Protein AF-I3D122-F1 (afdb_monomer)

Foldseek 3Di:
DDPVPPVVVVVVPLPPPPPPDDPLPDDQQAWDDDPDDDTPQEEPVVVVVLVVVDDQNCCCSNHNAAPDKAFDADPVRHTQWIKGWHFLRYDDPNGRWIWIFTAGSSTTDDIDTHHD

pLDDT: mean 71.42, std 21.91, range [32.53, 94.0]

Organism: NCBI:txid859350

Solvent-accessible surface area (backbone atoms only — not comparable to full-atom values): 6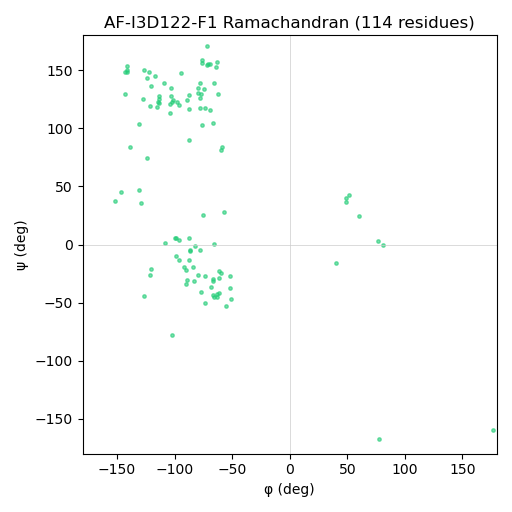994 Å² total; per-residue (Å²): 132,76,80,79,66,63,68,65,58,59,63,65,63,72,61,66,89,83,66,78,87,60,88,82,83,77,75,46,81,46,42,52,71,62,103,62,98,64,49,53,58,35,45,49,69,56,50,52,52,53,51,76,75,46,54,74,90,36,48,58,52,43,39,31,77,56,77,41,79,44,81,36,59,44,99,88,68,49,81,44,33,36,34,35,32,31,71,53,35,30,35,50,97,95,37,61,18,21,40,37,42,32,24,49,81,77,36,65,76,48,75,47,79,39,80,121

Nearest PDB structures (foldseek):
  3d4e-assembly1_A  TM=5.957E-01  e=3.349E-01  Streptococcus mutans
  5e6r-assembly1_A  TM=5.111E-01  e=2.802E+00  Homo sapiens
  5e6s-assembly2_C  TM=4.556E-01  e=3.597E+00  Homo sapiens
  5e6u-assembly1_A  TM=4.565E-01  e=4.619E+00  Homo sapiens
  5e6s-assembly3_E  TM=4.933E-01  e=8.104E+00  Homo sapiens

Sequence (116 aa):
MNQKFIQSAVLGSLMFGVLVFGNFDANANGFHKKANKNGEVVSANQFYTMLDHTSDKEVAVTFGLPDTISTLKDADGSQAGVVWTYKNAVEKDSKELDANFVFVAGQFKYVTLSSS

Radius of gyration: 15.88 Å; Cα contacts (8 Å, |Δi|>4): 173; chains: 1; bounding box: 40×30×51 Å

Structure (mmCIF, N/CA/C/O backbone):
data_AF-I3D122-F1
#
_entry.id   AF-I3D122-F1
#
loop_
_atom_site.group_PDB
_atom_site.id
_atom_site.type_symbol
_atom_site.label_atom_id
_atom_site.label_alt_id
_atom_site.label_comp_id
_atom_site.label_asym_id
_atom_site.label_entity_id
_atom_site.label_seq_id
_atom_site.pdbx_PDB_ins_code
_atom_site.Cartn_x
_atom_site.Cartn_y
_atom_site.Cartn_z
_atom_site.occupancy
_atom_site.B_iso_or_equiv
_atom_site.auth_seq_id
_atom_site.auth_comp_id
_atom_site.auth_asym_id
_atom_site.auth_atom_id
_atom_site.pdbx_PDB_model_num
ATOM 1 N N . MET A 1 1 ? -18.278 17.615 31.656 1.00 33.00 1 MET A N 1
ATOM 2 C CA . MET A 1 1 ? -16.928 17.041 31.457 1.00 33.00 1 MET A CA 1
ATOM 3 C C . MET A 1 1 ? -16.821 16.606 30.001 1.00 33.00 1 MET A C 1
ATOM 5 O O . MET A 1 1 ? -17.688 15.877 29.539 1.00 33.00 1 MET A O 1
ATOM 9 N N . ASN A 1 2 ? -15.860 17.159 29.258 1.00 33.94 2 ASN A N 1
ATOM 10 C CA . ASN A 1 2 ? -15.781 17.089 27.795 1.00 33.94 2 ASN A CA 1
ATOM 11 C C . ASN A 1 2 ? -15.463 15.673 27.285 1.00 33.94 2 ASN A C 1
ATOM 13 O O . ASN A 1 2 ? -14.350 15.186 27.457 1.00 33.94 2 ASN A O 1
ATOM 17 N N . GLN A 1 3 ? -16.397 15.070 26.547 1.00 35.91 3 GLN A N 1
ATOM 18 C CA . GLN A 1 3 ? -16.235 13.784 25.845 1.00 35.91 3 GLN A CA 1
ATOM 19 C C . GLN A 1 3 ? -15.193 13.814 24.703 1.00 35.91 3 GLN A C 1
ATOM 21 O O . GLN A 1 3 ? -14.936 12.798 24.067 1.00 35.91 3 GLN A O 1
ATOM 26 N N . LYS A 1 4 ? -14.541 14.959 24.462 1.00 39.31 4 LYS A N 1
ATOM 27 C CA . LYS A 1 4 ? -13.503 15.129 23.433 1.00 39.31 4 LYS A CA 1
ATOM 28 C C . LYS A 1 4 ? -12.127 14.574 23.827 1.00 39.31 4 LYS A C 1
ATOM 30 O O . LYS A 1 4 ? -11.223 14.596 23.004 1.00 39.31 4 LYS A O 1
ATOM 35 N N . PHE A 1 5 ? -11.952 14.083 25.056 1.00 36.44 5 PHE A N 1
ATOM 36 C CA . PHE A 1 5 ? -10.634 13.659 25.549 1.00 36.44 5 PHE A CA 1
ATOM 37 C C . PHE A 1 5 ? -10.352 12.151 25.412 1.00 36.44 5 PHE A C 1
ATOM 39 O O . PHE A 1 5 ? -9.203 11.739 25.512 1.00 36.44 5 PHE A O 1
ATOM 46 N N . ILE A 1 6 ? -11.363 11.317 25.136 1.00 35.06 6 ILE A N 1
ATOM 47 C CA . ILE A 1 6 ? -11.182 9.852 25.058 1.00 35.06 6 ILE A CA 1
ATOM 48 C C . ILE A 1 6 ? -10.857 9.377 23.626 1.00 35.06 6 ILE A C 1
ATOM 50 O O . ILE A 1 6 ? -10.243 8.329 23.452 1.00 35.06 6 ILE A O 1
ATOM 54 N N . GLN A 1 7 ? -11.150 10.173 22.589 1.00 34.88 7 GLN A N 1
ATOM 55 C CA . GLN A 1 7 ? -10.866 9.783 21.198 1.00 34.88 7 GLN A CA 1
ATOM 56 C C . GLN A 1 7 ? -9.376 9.846 20.816 1.00 34.88 7 GLN A C 1
ATOM 58 O O . GLN A 1 7 ? -8.942 9.064 19.976 1.00 34.88 7 GLN A O 1
ATOM 63 N N . SER A 1 8 ? -8.563 10.700 21.450 1.00 37.06 8 SER A N 1
ATOM 64 C CA . SER A 1 8 ? -7.125 10.792 21.131 1.00 37.06 8 SER A CA 1
ATOM 65 C C . SER A 1 8 ? -6.246 9.761 21.841 1.00 37.06 8 SER A C 1
ATOM 67 O O . SER A 1 8 ? -5.139 9.508 21.381 1.00 37.06 8 SER A O 1
ATOM 69 N N . ALA A 1 9 ? -6.710 9.148 22.933 1.00 39.25 9 ALA A N 1
ATOM 70 C CA . ALA A 1 9 ? -5.897 8.196 23.695 1.00 39.25 9 ALA A CA 1
ATOM 71 C C . ALA A 1 9 ? -5.918 6.778 23.096 1.00 39.25 9 ALA A C 1
ATOM 73 O O . ALA A 1 9 ? -4.918 6.069 23.163 1.00 39.25 9 ALA A O 1
ATOM 74 N N . VAL A 1 10 ? -7.021 6.374 22.455 1.00 40.62 10 VAL A N 1
ATOM 75 C CA . VAL A 1 10 ? -7.150 5.038 21.834 1.00 40.62 10 VAL A CA 1
ATOM 76 C C . VAL A 1 10 ? -6.452 4.969 20.467 1.00 40.62 10 VAL A C 1
ATOM 78 O O . VAL A 1 10 ? -5.937 3.924 20.078 1.00 40.62 10 VAL A O 1
ATOM 81 N N . LEU A 1 11 ? -6.312 6.109 19.782 1.00 41.69 11 LEU A N 1
ATOM 82 C CA . LEU A 1 11 ? -5.433 6.245 18.610 1.00 41.69 11 LEU A CA 1
ATOM 83 C C . LEU A 1 11 ? -3.960 5.972 18.954 1.00 41.69 11 LEU A C 1
ATOM 85 O O . LEU A 1 11 ? -3.172 5.600 18.086 1.00 41.69 11 LEU A O 1
ATOM 89 N N . GLY A 1 12 ? -3.603 6.126 20.230 1.00 36.28 12 GLY A N 1
ATOM 90 C CA . GLY A 1 12 ? -2.267 5.909 20.750 1.00 36.28 12 GLY A CA 1
ATOM 91 C C . GLY A 1 12 ? -1.958 4.472 21.180 1.00 36.28 12 GLY A C 1
ATOM 92 O O . GLY A 1 12 ? -0.904 4.257 21.757 1.00 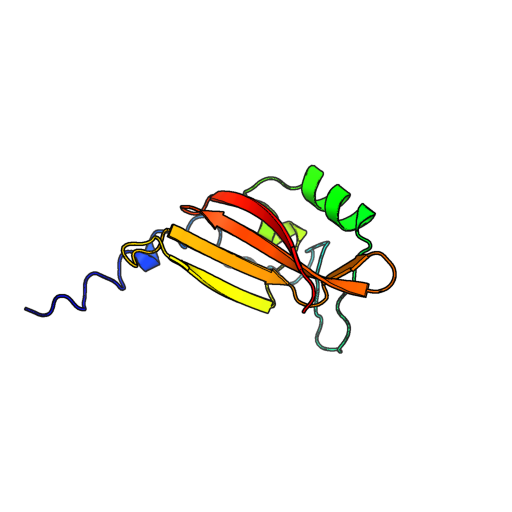36.28 12 GLY A O 1
ATOM 93 N N . SER A 1 13 ? -2.834 3.486 20.961 1.00 39.91 13 SER A N 1
ATOM 94 C CA . SER A 1 13 ? -2.558 2.083 21.332 1.00 39.91 13 SER A CA 1
ATOM 95 C C . SER A 1 13 ? -2.601 1.109 20.155 1.00 39.91 13 SER A C 1
ATOM 97 O O . SER A 1 13 ? -1.949 0.070 20.208 1.00 39.91 13 SER A O 1
ATOM 99 N N . LEU A 1 14 ? -3.267 1.460 19.052 1.00 42.06 14 LEU A N 1
ATOM 100 C CA . LEU A 1 14 ? -3.244 0.666 17.813 1.00 42.06 14 LEU A CA 1
ATOM 101 C C . LEU A 1 14 ? -2.060 1.015 16.888 1.00 42.06 14 LEU A C 1
ATOM 103 O O . LEU A 1 14 ? -1.847 0.347 15.882 1.00 42.06 14 LEU A O 1
ATOM 107 N N . MET A 1 15 ? -1.269 2.030 17.252 1.00 44.50 15 MET A N 1
ATOM 108 C CA . MET A 1 15 ? -0.111 2.534 16.497 1.00 44.50 15 MET A CA 1
ATOM 109 C C . MET A 1 15 ? 1.258 2.038 17.014 1.00 44.50 15 MET A C 1
ATOM 111 O O . MET A 1 15 ? 2.283 2.492 16.516 1.00 44.50 15 MET A O 1
ATOM 115 N N . PHE A 1 16 ? 1.331 1.122 17.993 1.00 46.88 16 PHE A N 1
ATOM 116 C CA . PHE A 1 1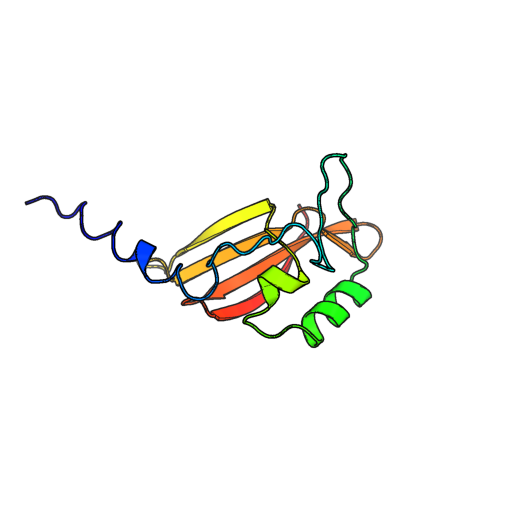6 ? 2.591 0.871 18.730 1.00 46.88 16 PHE A CA 1
ATOM 117 C C . PHE A 1 16 ? 3.044 -0.591 18.844 1.00 46.88 16 PHE A C 1
ATOM 119 O O . PHE A 1 16 ? 3.642 -0.983 19.840 1.00 46.88 16 PHE A O 1
ATOM 126 N N . GLY A 1 17 ? 2.824 -1.403 17.810 1.00 39.88 17 GLY A N 1
ATOM 127 C CA . GLY A 1 17 ? 3.538 -2.681 17.678 1.00 39.88 17 GLY A CA 1
ATOM 128 C C . GLY A 1 17 ? 4.851 -2.581 16.892 1.00 39.88 17 GLY A C 1
ATOM 129 O O . GLY A 1 17 ? 5.798 -3.302 17.188 1.00 39.88 17 GLY A O 1
ATOM 130 N N . VAL A 1 18 ? 4.914 -1.702 15.882 1.00 42.69 18 VAL A N 1
ATOM 131 C CA . VAL A 1 18 ? 6.022 -1.656 14.903 1.00 42.69 18 VAL A CA 1
ATOM 132 C C . VAL A 1 18 ? 6.302 -0.214 14.449 1.00 42.69 18 VAL A C 1
ATOM 134 O O . VAL A 1 18 ? 6.440 0.076 13.271 1.00 42.69 18 VAL A O 1
ATOM 137 N N . LEU A 1 19 ? 6.361 0.732 15.386 1.00 44.34 19 LEU A N 1
ATOM 138 C CA . LEU A 1 19 ? 6.999 2.038 15.160 1.00 44.34 19 LEU A CA 1
ATOM 139 C C . LEU A 1 19 ? 7.948 2.339 16.324 1.00 44.34 19 LEU A C 1
ATOM 141 O O . LEU A 1 19 ? 7.952 3.419 16.907 1.00 44.34 19 LEU A O 1
ATOM 145 N N . VAL A 1 20 ? 8.762 1.347 16.694 1.00 38.16 20 VAL A N 1
ATOM 146 C CA . VAL A 1 20 ? 10.032 1.648 17.355 1.00 38.16 20 VAL A CA 1
ATOM 147 C C . VAL A 1 20 ? 10.932 2.136 16.231 1.00 38.16 20 VAL A C 1
ATOM 149 O O . VAL A 1 20 ? 11.347 1.345 15.388 1.00 38.16 20 VAL A O 1
ATOM 152 N N . PHE A 1 21 ? 11.128 3.450 16.160 1.00 44.22 21 PHE A N 1
ATOM 153 C CA . PHE A 1 21 ? 11.983 4.125 15.189 1.00 44.22 21 PHE A CA 1
ATOM 154 C C . PHE A 1 21 ? 13.435 3.631 15.322 1.00 44.22 21 PHE A C 1
ATOM 156 O O . PHE A 1 21 ? 14.268 4.250 15.977 1.00 44.22 21 PHE A O 1
ATOM 163 N N . GLY A 1 22 ? 13.733 2.479 14.723 1.00 36.22 22 GLY A N 1
ATOM 164 C CA . GLY A 1 22 ? 15.058 2.168 14.211 1.00 36.22 22 GLY A CA 1
ATOM 165 C C . GLY A 1 22 ? 15.265 2.935 12.909 1.00 36.22 22 GLY A C 1
ATOM 166 O O . GLY A 1 22 ? 14.301 3.366 12.282 1.00 36.22 22 GLY A O 1
ATOM 167 N N . ASN A 1 23 ? 16.515 3.140 12.511 1.00 35.09 23 ASN A N 1
ATOM 168 C CA . ASN A 1 23 ? 16.875 3.805 11.260 1.00 35.09 23 ASN A CA 1
ATOM 169 C C . ASN A 1 23 ? 16.290 3.051 10.040 1.00 35.09 23 ASN A C 1
ATOM 171 O O . ASN A 1 23 ? 16.985 2.248 9.422 1.00 35.09 23 ASN A O 1
ATOM 175 N N . PHE A 1 24 ? 15.029 3.301 9.674 1.00 45.59 24 PHE A N 1
ATOM 176 C CA . PHE A 1 24 ? 14.353 2.736 8.494 1.00 45.59 24 PHE A CA 1
ATOM 177 C C . PHE A 1 24 ? 14.809 3.403 7.179 1.00 45.59 24 PHE A C 1
ATOM 179 O O . PHE A 1 24 ? 14.092 3.398 6.186 1.00 45.59 24 PHE A O 1
ATOM 186 N N . ASP A 1 25 ? 16.018 3.968 7.155 1.00 44.28 25 ASP A N 1
ATOM 187 C CA . ASP A 1 25 ? 16.549 4.760 6.040 1.00 44.28 25 ASP A CA 1
ATOM 188 C C . ASP A 1 25 ? 17.491 3.985 5.098 1.00 44.28 25 ASP A C 1
ATOM 190 O O . ASP A 1 25 ? 18.060 4.574 4.179 1.00 44.28 25 ASP A O 1
ATOM 194 N N . ALA A 1 26 ? 17.676 2.668 5.270 1.00 42.41 26 ALA A N 1
ATOM 195 C CA . ALA A 1 26 ? 18.732 1.958 4.535 1.00 42.41 26 ALA A CA 1
ATOM 196 C C . ALA A 1 26 ? 18.315 0.792 3.620 1.00 42.41 26 ALA A C 1
ATOM 198 O O . ALA A 1 26 ? 19.058 0.554 2.674 1.00 42.41 26 ALA A O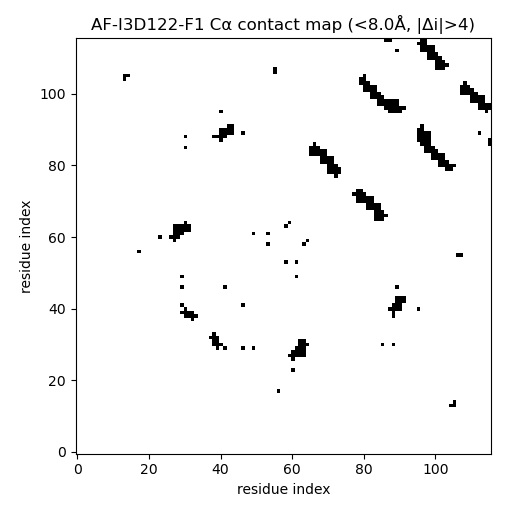 1
ATOM 199 N N . ASN A 1 27 ? 17.201 0.071 3.836 1.00 43.69 27 ASN A N 1
ATOM 200 C CA . ASN A 1 27 ? 16.973 -1.207 3.124 1.00 43.69 27 ASN A CA 1
ATOM 201 C C . ASN A 1 27 ? 15.494 -1.613 2.886 1.00 43.69 27 ASN A C 1
ATOM 203 O O . ASN A 1 27 ? 15.201 -2.802 2.999 1.00 43.69 27 ASN A O 1
ATOM 207 N N . ALA A 1 28 ? 14.543 -0.711 2.594 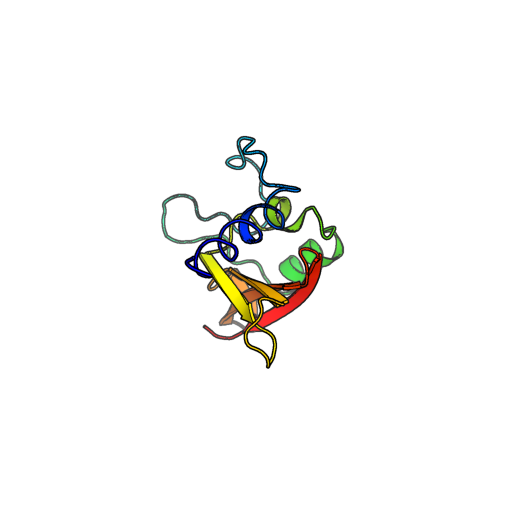1.00 48.12 28 ALA A N 1
ATOM 208 C CA . ALA A 1 28 ? 13.280 -1.204 2.018 1.00 48.12 28 ALA A CA 1
ATOM 209 C C . ALA A 1 28 ? 13.514 -1.530 0.533 1.00 48.12 28 ALA A C 1
ATOM 211 O O . ALA A 1 28 ? 14.088 -0.741 -0.215 1.00 48.12 28 ALA A O 1
ATOM 212 N N . ASN A 1 29 ? 13.116 -2.727 0.112 1.00 52.09 29 ASN A N 1
ATOM 213 C CA . ASN A 1 29 ? 13.378 -3.236 -1.239 1.00 52.09 29 ASN A CA 1
ATOM 214 C C . ASN A 1 29 ? 12.307 -2.819 -2.269 1.00 52.09 29 ASN A C 1
ATOM 216 O O . ASN A 1 29 ? 12.448 -3.155 -3.439 1.00 52.09 29 ASN A O 1
ATOM 220 N N . GLY A 1 30 ? 11.221 -2.162 -1.844 1.00 53.50 30 GLY A N 1
ATOM 221 C CA . GLY A 1 30 ? 10.038 -1.907 -2.674 1.00 53.50 30 GLY A CA 1
ATOM 222 C C . GLY A 1 30 ? 9.948 -0.487 -3.229 1.00 53.50 30 GLY A C 1
ATOM 223 O O . GLY A 1 30 ? 10.216 -0.266 -4.402 1.00 53.50 30 GLY A O 1
ATOM 224 N N . PHE A 1 31 ? 9.544 0.490 -2.407 1.00 65.62 31 PHE A N 1
ATOM 225 C CA . PHE A 1 31 ? 9.202 1.837 -2.885 1.00 65.62 31 PHE A CA 1
ATOM 226 C C . PHE A 1 31 ? 10.025 2.924 -2.177 1.00 65.62 31 PHE A C 1
ATOM 228 O O . PHE A 1 31 ? 9.529 3.648 -1.317 1.00 65.62 31 PHE A O 1
ATOM 235 N N . HIS A 1 32 ? 11.311 3.074 -2.509 1.00 55.75 32 HIS A N 1
ATOM 236 C CA . HIS A 1 32 ? 12.095 4.203 -1.990 1.00 55.75 32 HIS A CA 1
ATOM 237 C C . HIS A 1 32 ? 11.976 5.445 -2.881 1.00 55.75 32 HIS A C 1
ATOM 239 O O . HIS A 1 32 ? 12.507 5.487 -3.989 1.00 55.75 32 HIS A O 1
ATOM 245 N N . LYS A 1 33 ? 11.403 6.527 -2.336 1.00 46.16 33 LYS A N 1
ATOM 246 C CA . LYS A 1 33 ? 11.678 7.904 -2.775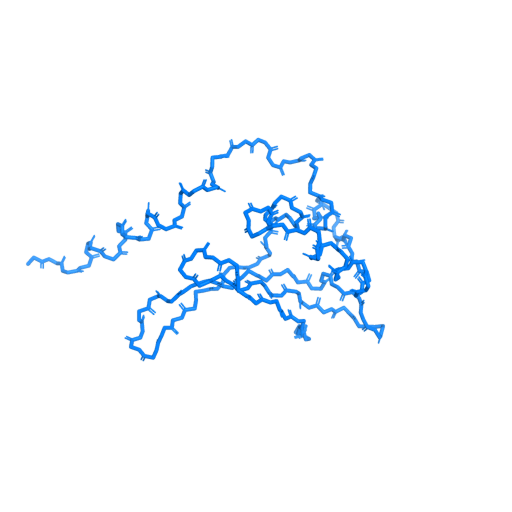 1.00 46.16 33 LYS A CA 1
ATOM 247 C C . LYS A 1 33 ? 12.893 8.437 -2.014 1.00 46.16 33 LYS A C 1
ATOM 249 O O . LYS A 1 33 ? 12.751 9.046 -0.958 1.00 46.16 33 LYS A O 1
ATOM 254 N N . LYS A 1 34 ? 14.108 8.254 -2.544 1.00 39.62 34 LYS A N 1
ATOM 255 C CA . LYS A 1 34 ? 15.193 9.196 -2.205 1.00 39.62 34 LYS A CA 1
ATOM 256 C C . LYS A 1 34 ? 14.899 10.531 -2.893 1.00 39.62 34 LYS A C 1
ATOM 258 O O . LYS A 1 34 ? 14.176 10.559 -3.882 1.00 39.62 34 LYS A O 1
ATOM 263 N N . ALA A 1 35 ? 15.435 11.621 -2.348 1.00 38.28 35 ALA A N 1
ATOM 264 C CA . ALA A 1 35 ? 15.147 13.036 -2.629 1.00 38.28 35 ALA A CA 1
ATOM 265 C C . ALA A 1 35 ? 15.319 13.547 -4.090 1.00 38.28 35 ALA A C 1
ATOM 267 O O . ALA A 1 35 ? 15.582 14.728 -4.303 1.00 38.28 35 ALA A O 1
ATOM 268 N N . ASN A 1 36 ? 15.158 12.702 -5.110 1.00 32.53 36 ASN A N 1
ATOM 269 C CA . ASN A 1 36 ? 15.223 13.047 -6.521 1.00 32.53 36 ASN A CA 1
ATOM 270 C C . ASN A 1 36 ? 14.117 12.317 -7.313 1.00 32.53 36 ASN A C 1
ATOM 272 O O . ASN A 1 36 ? 14.331 11.243 -7.853 1.00 32.53 36 ASN A O 1
ATOM 276 N N . LYS A 1 37 ? 12.922 12.915 -7.306 1.00 37.31 37 LYS A N 1
ATOM 277 C CA . LYS A 1 37 ? 11.748 12.800 -8.203 1.00 37.31 37 LYS A CA 1
ATOM 278 C C . LYS A 1 37 ? 11.234 11.472 -8.795 1.00 37.31 37 LYS A C 1
ATOM 280 O O . LYS A 1 37 ? 10.064 11.490 -9.152 1.00 37.31 37 LYS A O 1
ATOM 285 N N . ASN A 1 38 ? 11.943 10.350 -8.826 1.00 42.28 38 ASN A N 1
ATOM 286 C CA . ASN A 1 38 ? 11.412 9.089 -9.356 1.00 42.28 38 ASN A CA 1
ATOM 287 C C . ASN A 1 38 ? 11.686 7.969 -8.345 1.00 42.28 38 ASN A C 1
ATOM 289 O O . ASN A 1 38 ? 12.824 7.525 -8.212 1.00 42.28 38 ASN A O 1
ATOM 293 N N . GLY A 1 39 ? 10.658 7.546 -7.603 1.00 52.97 39 GLY A N 1
ATOM 294 C CA . GLY A 1 39 ? 10.722 6.269 -6.887 1.00 52.97 39 GLY A CA 1
ATOM 295 C C . GLY A 1 39 ? 10.853 5.120 -7.889 1.00 52.97 39 GLY A C 1
ATOM 296 O O . GLY A 1 39 ? 10.506 5.285 -9.059 1.00 52.97 39 GLY A O 1
ATOM 297 N N . GLU A 1 40 ? 11.378 3.977 -7.454 1.00 67.31 40 GLU A N 1
ATOM 298 C CA . GLU A 1 40 ? 11.391 2.775 -8.290 1.00 67.31 40 GLU A CA 1
ATOM 299 C C . GLU A 1 40 ? 9.946 2.304 -8.488 1.00 67.31 40 GLU A C 1
ATOM 301 O O . GLU A 1 40 ? 9.307 1.797 -7.567 1.00 67.31 40 GLU A O 1
ATOM 306 N N . VAL A 1 41 ? 9.404 2.555 -9.680 1.00 78.25 41 VAL A N 1
ATOM 307 C CA . VAL A 1 41 ? 8.135 1.974 -10.113 1.00 78.25 41 VAL A CA 1
ATOM 308 C 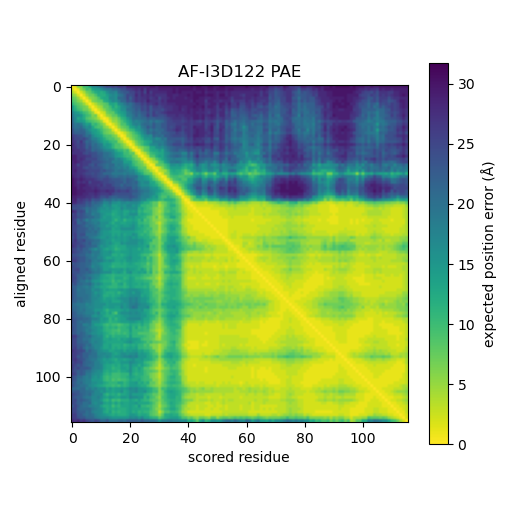C . VAL A 1 41 ? 8.422 0.514 -10.432 1.00 78.25 41 VAL A C 1
ATOM 310 O O . VAL A 1 41 ? 9.224 0.219 -11.317 1.00 78.25 41 VAL A O 1
ATOM 313 N N . VAL A 1 42 ? 7.801 -0.408 -9.701 1.00 85.44 42 VAL A N 1
ATOM 314 C CA . VAL A 1 42 ? 8.029 -1.844 -9.911 1.00 85.44 42 VAL A CA 1
ATOM 315 C C . VAL A 1 42 ? 6.971 -2.412 -10.848 1.00 85.44 42 VAL A C 1
ATOM 317 O O . VAL A 1 42 ? 5.819 -1.983 -10.842 1.00 85.44 42 VAL A O 1
ATOM 320 N N . SER A 1 43 ? 7.322 -3.416 -11.647 1.00 87.44 43 SER A N 1
ATOM 321 C CA . SER A 1 43 ? 6.319 -4.098 -12.474 1.00 87.44 43 SER A CA 1
ATOM 322 C C . SER A 1 43 ? 5.277 -4.815 -11.607 1.00 87.44 43 SER A C 1
ATOM 324 O O . SER A 1 43 ? 5.583 -5.285 -10.509 1.00 87.44 43 SER A O 1
ATOM 326 N N . ALA A 1 44 ? 4.059 -4.996 -12.121 1.00 87.94 44 ALA A N 1
ATOM 327 C CA . ALA A 1 44 ? 3.013 -5.752 -11.425 1.00 87.94 44 ALA A CA 1
ATOM 328 C C . ALA A 1 44 ? 3.475 -7.155 -10.976 1.00 87.94 44 ALA A C 1
ATOM 330 O O . ALA A 1 44 ? 3.146 -7.591 -9.876 1.00 87.94 44 ALA A O 1
ATOM 331 N N . ASN A 1 45 ? 4.286 -7.847 -11.783 1.00 87.81 45 ASN A N 1
ATOM 332 C CA . ASN A 1 45 ? 4.821 -9.163 -11.419 1.00 87.81 45 ASN A CA 1
ATOM 333 C C . ASN A 1 45 ? 5.798 -9.085 -10.238 1.00 87.81 45 ASN A C 1
ATOM 335 O O . ASN A 1 45 ? 5.713 -9.903 -9.322 1.00 87.81 45 ASN A O 1
ATOM 339 N N . GLN A 1 46 ? 6.703 -8.100 -10.231 1.00 86.81 46 GLN A N 1
ATOM 340 C CA . GLN A 1 46 ? 7.603 -7.870 -9.097 1.00 86.81 46 GLN A CA 1
ATOM 341 C C . GLN A 1 46 ? 6.815 -7.493 -7.844 1.00 86.81 46 GLN A C 1
ATOM 343 O O . GLN A 1 46 ? 7.080 -8.048 -6.783 1.00 86.81 46 GLN A O 1
ATOM 348 N N . PHE A 1 47 ? 5.804 -6.632 -7.977 1.00 90.19 47 PHE A N 1
ATOM 349 C CA . PHE A 1 47 ? 4.927 -6.244 -6.877 1.00 90.19 47 PHE A CA 1
ATOM 350 C C . PHE A 1 47 ? 4.265 -7.454 -6.209 1.00 90.19 47 PHE A C 1
ATOM 352 O O . PHE A 1 47 ? 4.389 -7.635 -4.999 1.00 90.19 47 PHE A O 1
ATOM 359 N N . TYR A 1 48 ? 3.605 -8.314 -6.990 1.00 89.50 48 TYR A N 1
ATOM 360 C CA . TYR A 1 48 ? 2.960 -9.510 -6.445 1.00 89.50 48 TYR A CA 1
ATOM 361 C C . TYR A 1 48 ? 3.969 -10.520 -5.893 1.00 89.50 48 TYR A C 1
ATOM 363 O O . TYR A 1 48 ? 3.676 -11.177 -4.901 1.00 89.50 48 TYR A O 1
ATOM 371 N N . THR A 1 49 ? 5.172 -10.601 -6.467 1.00 87.31 49 THR A N 1
ATOM 372 C CA . THR A 1 49 ? 6.252 -11.439 -5.925 1.00 87.31 49 THR A CA 1
ATOM 373 C C . THR A 1 49 ? 6.722 -10.929 -4.563 1.00 87.31 49 THR A C 1
ATOM 375 O O . THR A 1 49 ? 6.873 -11.718 -3.636 1.00 87.31 49 THR A O 1
ATOM 378 N N . MET A 1 50 ? 6.927 -9.617 -4.414 1.00 85.38 50 MET A N 1
ATOM 379 C CA . MET A 1 50 ? 7.268 -9.007 -3.125 1.00 85.38 50 MET A CA 1
ATOM 380 C C . MET A 1 50 ? 6.156 -9.237 -2.102 1.00 85.38 50 MET A C 1
ATOM 382 O O . MET A 1 50 ? 6.445 -9.557 -0.953 1.00 85.38 50 MET A O 1
ATOM 386 N N . LEU A 1 51 ? 4.895 -9.109 -2.522 1.00 87.19 51 LEU A N 1
ATOM 387 C CA . LEU A 1 51 ? 3.741 -9.310 -1.655 1.00 87.19 51 LEU A CA 1
ATOM 388 C C . LEU A 1 51 ? 3.641 -10.750 -1.138 1.00 87.19 51 LEU A C 1
ATOM 390 O O . LEU A 1 51 ? 3.441 -10.940 0.055 1.00 87.19 51 LEU A O 1
ATOM 394 N N . ASP A 1 52 ? 3.824 -11.743 -2.011 1.00 86.38 52 ASP A N 1
ATOM 395 C CA . ASP A 1 52 ? 3.768 -13.172 -1.662 1.00 86.38 52 ASP A CA 1
ATOM 396 C C . ASP A 1 52 ? 4.844 -13.572 -0.635 1.00 86.38 52 ASP A C 1
ATOM 398 O O . ASP A 1 52 ? 4.637 -14.450 0.199 1.00 86.38 52 ASP A O 1
ATOM 402 N N . HIS A 1 53 ? 5.979 -12.869 -0.642 1.00 83.25 53 HIS A N 1
ATOM 403 C CA . HIS A 1 53 ? 7.081 -13.077 0.300 1.00 83.25 53 HIS A CA 1
ATOM 404 C C . HIS A 1 53 ? 7.058 -12.122 1.503 1.00 83.25 53 HIS A C 1
ATOM 406 O O . HIS A 1 53 ? 7.985 -12.147 2.311 1.00 83.25 53 HIS A O 1
ATOM 412 N N . THR A 1 54 ? 6.036 -11.272 1.636 1.00 80.94 54 THR A N 1
ATOM 413 C CA . THR A 1 54 ? 5.932 -10.307 2.737 1.00 80.94 54 THR A CA 1
ATOM 414 C C . THR A 1 54 ? 4.942 -10.793 3.778 1.00 80.94 54 THR A C 1
ATOM 416 O O . THR A 1 54 ? 3.764 -10.987 3.492 1.00 80.94 54 THR A O 1
ATOM 419 N N . SER A 1 55 ? 5.399 -10.927 5.023 1.00 80.44 55 SER A N 1
ATOM 420 C CA . SER A 1 55 ? 4.482 -11.156 6.136 1.00 80.44 55 SER A CA 1
ATOM 421 C C . SER A 1 55 ? 3.745 -9.870 6.533 1.00 80.44 55 SER A C 1
ATOM 423 O O . SER A 1 55 ? 4.254 -8.760 6.361 1.00 80.44 55 SER A O 1
ATOM 425 N N . ASP A 1 56 ? 2.570 -10.005 7.156 1.00 75.75 56 ASP A N 1
ATOM 426 C CA . ASP A 1 56 ? 1.743 -8.873 7.613 1.00 75.75 56 ASP A CA 1
ATOM 427 C C . ASP A 1 56 ? 2.505 -7.851 8.479 1.00 75.75 56 ASP A C 1
ATOM 429 O O . ASP A 1 56 ? 2.142 -6.676 8.532 1.00 75.75 56 ASP A O 1
ATOM 433 N N . LYS A 1 57 ? 3.555 -8.294 9.182 1.00 74.00 57 LYS A N 1
ATOM 434 C CA . LYS A 1 57 ? 4.370 -7.460 10.081 1.00 74.00 57 LYS A CA 1
ATOM 435 C C . LYS A 1 57 ? 5.516 -6.744 9.370 1.00 74.00 57 LYS A C 1
ATOM 437 O O . LYS A 1 57 ? 6.116 -5.843 9.950 1.00 74.00 57 LYS A O 1
ATOM 442 N N . GLU A 1 58 ? 5.819 -7.136 8.140 1.00 79.44 58 GLU A N 1
ATOM 443 C CA . GLU A 1 58 ? 6.975 -6.672 7.375 1.00 79.44 58 GLU A CA 1
ATOM 444 C C . GLU A 1 58 ? 6.585 -5.737 6.233 1.00 79.44 58 GLU A C 1
ATOM 446 O O . GLU A 1 58 ? 7.466 -5.230 5.553 1.00 79.44 58 GLU A O 1
ATOM 451 N N . VAL A 1 59 ? 5.297 -5.421 6.051 1.00 80.56 59 VAL A N 1
ATOM 452 C CA . VAL A 1 59 ? 4.828 -4.534 4.969 1.00 80.56 59 VAL A CA 1
ATOM 453 C C . VAL A 1 59 ? 5.603 -3.212 4.924 1.00 80.56 59 VAL A C 1
ATOM 455 O O . VAL A 1 59 ? 6.093 -2.823 3.867 1.00 80.56 59 VAL A O 1
ATOM 458 N N . ALA A 1 60 ? 5.788 -2.552 6.071 1.00 73.69 60 ALA A N 1
ATOM 459 C CA . ALA A 1 60 ? 6.552 -1.304 6.152 1.00 73.69 60 ALA A CA 1
ATOM 460 C C . ALA A 1 60 ? 8.049 -1.488 5.841 1.00 73.69 60 ALA A C 1
ATOM 462 O O . ALA A 1 60 ? 8.691 -0.571 5.336 1.00 73.69 60 ALA A O 1
ATOM 463 N N . VAL A 1 61 ? 8.605 -2.668 6.136 1.00 74.69 61 VAL A N 1
ATOM 464 C CA . VAL A 1 61 ? 10.009 -3.010 5.864 1.00 74.69 61 VAL A CA 1
ATOM 465 C C . VAL A 1 61 ? 10.208 -3.334 4.389 1.00 74.69 61 VAL A C 1
ATOM 467 O O . VAL A 1 61 ? 11.194 -2.899 3.810 1.00 74.69 61 VAL A O 1
ATOM 470 N N . THR A 1 62 ? 9.283 -4.062 3.761 1.00 79.06 62 THR A N 1
ATOM 471 C CA . THR A 1 62 ? 9.383 -4.422 2.344 1.00 79.06 62 THR A CA 1
ATOM 472 C C . THR A 1 62 ? 9.110 -3.219 1.452 1.00 79.06 62 THR A C 1
ATOM 474 O O . THR A 1 62 ? 9.900 -2.921 0.559 1.00 79.06 62 THR A O 1
ATOM 477 N N . PHE A 1 63 ? 8.003 -2.515 1.690 1.00 81.25 63 PHE A N 1
ATOM 478 C CA . PHE A 1 63 ? 7.487 -1.498 0.773 1.00 81.25 63 PHE A CA 1
ATOM 479 C C . PHE A 1 63 ? 7.859 -0.067 1.168 1.00 81.25 63 PHE A C 1
ATOM 481 O O . PHE A 1 63 ? 7.688 0.843 0.365 1.00 81.25 63 PHE A O 1
ATOM 488 N N . GLY A 1 64 ? 8.411 0.148 2.363 1.00 77.75 64 GLY A N 1
ATOM 489 C CA . GLY A 1 64 ? 8.739 1.479 2.868 1.00 77.75 64 GLY A CA 1
ATOM 490 C C . GLY A 1 64 ? 7.510 2.242 3.370 1.00 77.75 64 GLY A C 1
ATOM 491 O O . GLY A 1 64 ? 6.430 1.677 3.574 1.00 77.75 64 GLY A O 1
ATOM 492 N N . LEU A 1 65 ? 7.677 3.547 3.593 1.00 80.88 65 LEU A N 1
ATOM 493 C CA . LEU A 1 65 ? 6.603 4.420 4.072 1.00 80.88 65 LEU A CA 1
ATOM 494 C C . LEU A 1 65 ? 5.636 4.792 2.935 1.00 80.88 65 LEU A C 1
ATOM 496 O O . LEU A 1 65 ? 6.095 5.094 1.833 1.00 80.88 65 LEU A O 1
ATOM 500 N N . PRO A 1 66 ? 4.316 4.820 3.189 1.00 83.12 66 PRO A N 1
ATOM 501 C CA . PRO A 1 66 ? 3.343 5.232 2.184 1.00 83.12 66 PRO A CA 1
ATOM 502 C C . PRO A 1 66 ? 3.390 6.741 1.923 1.00 83.12 66 PRO A C 1
ATOM 504 O O . PRO A 1 66 ? 3.723 7.532 2.807 1.00 83.12 66 PRO A O 1
ATOM 507 N N . ASP A 1 67 ? 2.963 7.152 0.728 1.00 82.94 67 ASP A N 1
ATOM 508 C CA . ASP A 1 67 ? 2.792 8.568 0.383 1.00 82.94 67 ASP A CA 1
ATOM 509 C C . ASP A 1 67 ? 1.633 9.207 1.150 1.00 82.94 67 ASP A C 1
ATOM 511 O O . ASP A 1 67 ? 1.690 10.380 1.522 1.00 82.94 67 ASP A O 1
ATOM 515 N N . THR A 1 68 ? 0.556 8.448 1.366 1.00 85.06 68 THR A N 1
ATOM 516 C CA . THR A 1 68 ? -0.600 8.907 2.144 1.00 85.06 68 THR A CA 1
ATOM 517 C C . THR A 1 68 ? -1.167 7.796 3.017 1.00 85.06 68 THR A C 1
ATOM 519 O O . THR A 1 68 ? -1.129 6.621 2.655 1.00 85.06 68 THR A O 1
ATOM 522 N N . ILE A 1 69 ? -1.721 8.186 4.166 1.00 88.56 69 ILE A N 1
ATOM 523 C CA . ILE A 1 69 ? -2.445 7.298 5.075 1.00 88.56 69 ILE A CA 1
ATOM 524 C C . ILE A 1 69 ? -3.857 7.854 5.239 1.00 88.56 69 ILE A C 1
ATOM 526 O O . ILE A 1 69 ? -4.033 8.971 5.724 1.00 88.56 69 ILE A O 1
ATOM 530 N N . SER A 1 70 ? -4.858 7.069 4.850 1.00 90.19 70 SER A N 1
ATOM 531 C CA . SER A 1 70 ? -6.275 7.417 4.983 1.00 90.19 70 SER A CA 1
ATOM 532 C C . SER A 1 70 ? -6.941 6.570 6.060 1.00 90.19 70 SER A C 1
ATOM 534 O O . SER A 1 70 ? -6.702 5.369 6.147 1.00 90.19 70 SER A O 1
ATOM 536 N N . THR A 1 71 ? -7.800 7.168 6.885 1.00 91.06 71 THR A N 1
ATOM 537 C CA . THR A 1 71 ? -8.568 6.424 7.894 1.00 91.06 71 THR A CA 1
ATOM 538 C C . THR A 1 71 ? -9.744 5.701 7.245 1.00 91.06 71 THR A C 1
ATOM 540 O O . THR A 1 71 ? -10.577 6.336 6.601 1.00 91.06 71 THR A O 1
ATOM 543 N N . LEU A 1 72 ? -9.849 4.392 7.471 1.00 85.56 72 LEU A N 1
ATOM 544 C CA . LEU A 1 72 ? -11.039 3.617 7.138 1.00 85.56 72 LEU A CA 1
ATOM 545 C C . LEU A 1 72 ? -12.018 3.685 8.312 1.00 85.56 72 LEU A C 1
ATOM 547 O O . LEU A 1 72 ? -11.633 3.424 9.457 1.00 85.56 72 LEU A O 1
ATOM 551 N N . LYS A 1 73 ? -13.273 4.034 8.028 1.00 88.94 73 LYS A N 1
ATOM 552 C CA . LYS A 1 73 ? -14.344 4.112 9.022 1.00 88.94 73 LYS A CA 1
ATOM 553 C C . LYS A 1 73 ? -15.443 3.105 8.721 1.00 88.94 73 LYS A C 1
ATOM 555 O O . LYS A 1 73 ? -15.756 2.882 7.553 1.00 88.94 73 LYS A O 1
ATOM 560 N N . ASP A 1 74 ? -16.030 2.556 9.774 1.00 87.38 74 ASP A N 1
ATOM 561 C CA . ASP A 1 74 ? -17.265 1.786 9.689 1.00 87.38 74 ASP A CA 1
ATOM 562 C C . ASP A 1 74 ? -18.463 2.704 9.412 1.00 87.38 74 ASP A C 1
ATOM 564 O O . ASP A 1 74 ? -18.371 3.936 9.461 1.00 87.38 74 ASP A O 1
ATOM 568 N N . ALA A 1 75 ? -19.617 2.100 9.119 1.00 92.50 75 ALA A N 1
ATOM 569 C CA . ALA A 1 75 ? -20.853 2.830 8.835 1.00 92.50 75 ALA A CA 1
ATOM 570 C C . ALA A 1 75 ? -21.317 3.720 10.006 1.00 92.50 75 ALA A C 1
ATOM 572 O O . ALA A 1 75 ? -22.008 4.713 9.788 1.00 92.50 75 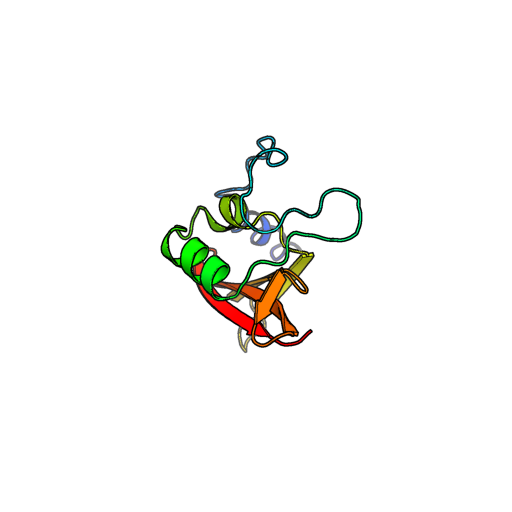ALA A O 1
ATOM 573 N N . ASP A 1 76 ? -20.918 3.390 11.236 1.00 91.38 76 ASP A N 1
ATOM 574 C CA . ASP A 1 76 ? -21.184 4.185 12.439 1.00 91.38 76 ASP A CA 1
ATOM 575 C C . ASP A 1 76 ? -20.186 5.346 12.643 1.00 91.38 76 ASP A C 1
ATOM 577 O O . ASP A 1 76 ? -20.303 6.123 13.592 1.00 91.38 76 ASP A O 1
ATOM 581 N N . GLY A 1 77 ? -19.208 5.487 11.744 1.00 85.75 77 GLY A N 1
ATOM 582 C CA . GLY A 1 77 ? -18.167 6.507 11.787 1.00 85.75 77 GLY A CA 1
ATOM 583 C C . GLY A 1 77 ? -16.995 6.188 12.718 1.00 85.75 77 GLY A C 1
ATOM 584 O O . GLY A 1 77 ? -16.062 6.997 12.793 1.00 85.75 77 GLY A O 1
ATOM 585 N N . SER A 1 78 ? -17.012 5.043 13.406 1.00 85.12 78 SER A N 1
ATOM 586 C CA . SER A 1 78 ? -15.877 4.552 14.186 1.00 85.12 78 SER A CA 1
ATOM 587 C C . SER A 1 78 ? -14.730 4.124 13.267 1.00 85.12 78 SER A C 1
ATOM 589 O O . SER A 1 78 ? -14.923 3.850 12.083 1.00 85.12 78 SER A O 1
ATOM 591 N N . GLN A 1 79 ? -13.496 4.146 13.774 1.00 85.56 79 GLN A N 1
ATOM 592 C CA . GLN A 1 79 ? -12.336 3.756 12.978 1.00 85.56 79 GLN A CA 1
ATOM 593 C C . GLN A 1 79 ? -12.248 2.232 12.880 1.00 85.56 79 GLN A C 1
ATOM 595 O O . GLN A 1 79 ? -11.988 1.562 13.876 1.00 85.56 79 GLN A O 1
ATOM 600 N N . ALA A 1 80 ? -12.353 1.721 11.657 1.00 88.25 80 ALA A N 1
ATOM 601 C CA . ALA A 1 80 ? -12.175 0.310 11.333 1.00 88.25 80 ALA A CA 1
ATOM 602 C C . ALA A 1 80 ? -10.707 -0.026 11.018 1.00 88.25 80 ALA A C 1
ATOM 604 O O . ALA A 1 80 ? -10.229 -1.143 11.243 1.00 88.25 80 ALA A O 1
ATOM 605 N N . GLY A 1 81 ? -9.967 0.944 10.474 1.00 90.75 81 GLY A N 1
ATOM 606 C CA . GLY A 1 81 ? -8.634 0.683 9.954 1.00 90.75 81 GLY A CA 1
ATOM 607 C C . GLY A 1 81 ? -7.960 1.879 9.299 1.00 90.75 81 GLY A C 1
ATOM 608 O O . GLY A 1 81 ? -8.322 3.036 9.531 1.00 90.75 81 GLY A O 1
ATOM 609 N N . VAL A 1 82 ? -6.965 1.584 8.469 1.00 90.00 82 VAL A N 1
ATOM 610 C CA . VAL A 1 82 ? -6.250 2.558 7.645 1.00 90.00 82 VAL A CA 1
ATOM 611 C C . VAL A 1 82 ? -5.942 1.980 6.267 1.00 90.00 82 VAL A C 1
ATOM 613 O O . VAL A 1 82 ? -5.800 0.770 6.101 1.00 90.00 82 VAL A O 1
ATOM 616 N N . VAL A 1 83 ? -5.817 2.863 5.285 1.00 92.69 83 VAL A N 1
ATOM 617 C CA . VAL A 1 83 ? -5.322 2.556 3.946 1.00 92.69 83 VAL A CA 1
ATOM 618 C C . VAL A 1 83 ? -4.011 3.297 3.755 1.00 92.69 83 VAL A C 1
ATOM 620 O O . VAL A 1 83 ? -3.955 4.514 3.922 1.00 92.69 83 VAL A O 1
ATOM 623 N N . TRP A 1 84 ? -2.960 2.553 3.449 1.00 91.69 84 TRP A N 1
ATOM 624 C CA . TRP A 1 84 ? -1.655 3.072 3.068 1.00 91.69 84 TRP A CA 1
ATOM 625 C C . TRP A 1 84 ? -1.579 3.102 1.551 1.00 91.69 84 TRP A C 1
ATOM 627 O O . TRP A 1 84 ? -1.705 2.058 0.916 1.00 91.69 84 TRP A O 1
ATOM 637 N N . THR A 1 85 ? -1.378 4.279 0.975 1.00 89.94 85 THR A N 1
ATOM 638 C CA . THR A 1 85 ? -1.316 4.454 -0.478 1.00 89.94 85 THR A CA 1
ATOM 639 C C . THR A 1 85 ? 0.087 4.868 -0.888 1.00 89.94 85 THR A C 1
ATOM 641 O O . THR A 1 85 ? 0.602 5.881 -0.409 1.00 89.94 85 THR A O 1
ATOM 644 N N . TYR A 1 86 ? 0.668 4.098 -1.801 1.00 89.62 86 TYR A N 1
ATOM 645 C CA . TYR A 1 86 ? 1.912 4.387 -2.505 1.00 89.62 86 TYR A CA 1
ATOM 646 C C . TYR A 1 86 ? 1.542 4.833 -3.915 1.00 89.62 86 TYR A C 1
ATOM 648 O O . TYR A 1 86 ? 0.977 4.051 -4.682 1.00 89.62 86 TYR A O 1
ATOM 656 N N . LYS A 1 87 ? 1.794 6.100 -4.236 1.00 89.12 87 LYS A N 1
ATOM 657 C CA . LYS A 1 87 ? 1.341 6.705 -5.486 1.00 89.12 87 LYS A CA 1
ATOM 658 C C . LYS A 1 87 ? 2.239 6.317 -6.643 1.00 89.12 87 LYS A C 1
ATOM 660 O O . LYS A 1 87 ? 3.458 6.430 -6.512 1.00 89.12 87 LYS A O 1
ATOM 665 N N . ASN A 1 88 ? 1.636 5.951 -7.774 1.00 90.38 88 ASN A N 1
ATOM 666 C CA . ASN A 1 88 ? 2.348 5.573 -8.998 1.00 90.38 88 ASN A CA 1
ATOM 667 C C . ASN A 1 88 ? 3.466 4.546 -8.739 1.00 90.38 88 ASN A C 1
ATOM 669 O O . ASN A 1 88 ? 4.573 4.658 -9.256 1.00 90.38 88 ASN A O 1
ATOM 673 N N . ALA A 1 89 ? 3.203 3.578 -7.865 1.00 89.19 89 ALA A N 1
ATOM 674 C CA . ALA A 1 89 ? 4.219 2.667 -7.353 1.00 89.19 89 ALA A CA 1
ATOM 675 C C . ALA A 1 89 ? 4.373 1.404 -8.214 1.00 89.19 89 ALA A C 1
ATOM 677 O O . ALA A 1 89 ? 5.410 0.742 -8.164 1.00 89.19 89 ALA A O 1
ATOM 678 N N . VAL A 1 90 ? 3.345 1.058 -8.999 1.00 90.12 90 VAL A N 1
ATOM 679 C CA . VAL A 1 90 ? 3.300 -0.192 -9.766 1.00 90.12 90 VAL A CA 1
ATOM 680 C C . VAL A 1 90 ? 3.003 0.074 -11.235 1.00 90.12 90 VAL A C 1
ATOM 682 O O . VAL A 1 90 ? 1.974 0.660 -11.560 1.00 90.12 90 VAL A O 1
ATOM 685 N N . GLU A 1 91 ? 3.855 -0.414 -12.133 1.00 90.88 91 GLU A N 1
ATOM 686 C CA . GLU A 1 91 ? 3.615 -0.379 -13.574 1.00 90.88 91 GLU A CA 1
ATOM 687 C C . GLU A 1 91 ? 2.855 -1.635 -14.026 1.00 90.88 91 GLU A C 1
ATOM 689 O O . GLU A 1 91 ? 3.287 -2.775 -13.814 1.00 90.88 91 GLU A O 1
ATOM 694 N N . LYS A 1 92 ? 1.714 -1.429 -14.687 1.00 91.81 92 LYS A N 1
ATOM 695 C CA . LYS A 1 92 ? 0.908 -2.485 -15.305 1.00 91.81 92 LYS A CA 1
ATOM 696 C C . LYS A 1 92 ? 0.314 -1.986 -16.616 1.00 91.81 92 LYS A C 1
ATOM 698 O O . LYS A 1 92 ? -0.313 -0.932 -16.642 1.00 91.81 92 LYS A O 1
ATOM 703 N N . ASP A 1 93 ? 0.481 -2.749 -17.695 1.00 91.31 93 ASP A N 1
ATOM 704 C CA . ASP A 1 93 ? -0.069 -2.422 -19.020 1.00 91.31 93 ASP A CA 1
ATOM 705 C C . ASP A 1 93 ? 0.292 -0.989 -19.483 1.00 91.31 93 ASP A C 1
ATOM 707 O O . ASP A 1 93 ? -0.555 -0.249 -19.989 1.00 91.31 93 ASP A O 1
ATOM 711 N N . SER A 1 94 ? 1.552 -0.584 -19.257 1.00 87.50 94 SER A N 1
ATOM 712 C CA . SER A 1 94 ? 2.088 0.764 -19.534 1.00 87.50 94 SER A CA 1
ATOM 713 C C . SER A 1 94 ? 1.395 1.907 -18.777 1.00 87.50 94 SER A C 1
ATOM 715 O O . SER A 1 94 ? 1.404 3.054 -19.227 1.00 87.50 94 SER A O 1
ATOM 717 N N . LYS A 1 95 ? 0.774 1.605 -17.632 1.00 89.12 95 LYS A N 1
ATOM 718 C CA . LYS A 1 95 ? 0.209 2.587 -16.702 1.00 89.12 95 LYS A CA 1
ATOM 719 C C . LYS A 1 95 ? 0.862 2.452 -15.337 1.00 89.12 95 LYS A C 1
ATOM 721 O O . LYS A 1 95 ? 0.986 1.344 -14.820 1.00 89.12 95 LYS A O 1
ATOM 726 N N . GLU A 1 96 ? 1.202 3.586 -14.741 1.00 90.81 96 GLU A N 1
ATOM 727 C CA . GLU A 1 96 ? 1.549 3.663 -13.326 1.00 90.81 96 GLU A CA 1
ATOM 728 C C . GLU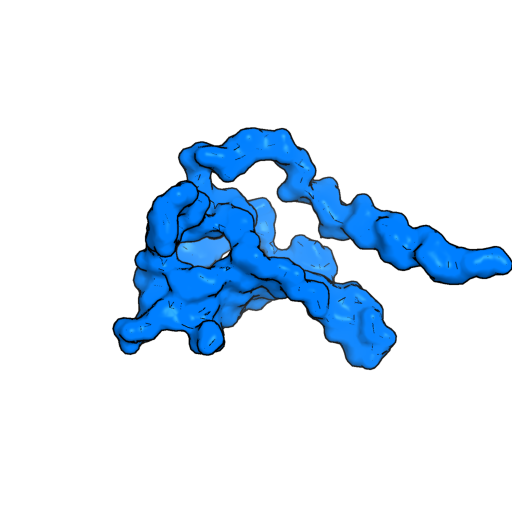 A 1 96 ? 0.258 3.667 -12.500 1.00 90.81 96 GLU A C 1
ATOM 730 O O . GLU A 1 96 ? -0.691 4.395 -12.799 1.00 90.81 96 GLU A O 1
ATOM 735 N N . LEU A 1 97 ? 0.207 2.802 -11.494 1.00 92.56 97 LEU A N 1
ATOM 736 C CA . LEU A 1 97 ? -0.930 2.608 -10.609 1.00 92.56 97 LEU A CA 1
ATOM 737 C C . LEU A 1 97 ? -0.508 2.851 -9.163 1.00 92.56 97 LEU A C 1
ATOM 739 O O . LEU A 1 97 ? 0.618 2.550 -8.754 1.00 92.56 97 LEU A O 1
ATOM 743 N N . ASP A 1 98 ? -1.457 3.336 -8.378 1.00 93.19 98 ASP A N 1
ATOM 744 C CA . ASP A 1 98 ? -1.334 3.434 -6.936 1.00 93.19 98 ASP A CA 1
ATOM 745 C C . ASP A 1 98 ? -1.472 2.042 -6.318 1.00 93.19 98 ASP A C 1
ATOM 747 O O . ASP A 1 98 ? -2.401 1.297 -6.643 1.00 93.19 98 ASP A O 1
ATOM 751 N N . ALA A 1 99 ? -0.581 1.705 -5.388 1.00 93.00 99 ALA A N 1
ATOM 752 C CA . ALA A 1 99 ? -0.709 0.511 -4.564 1.00 93.00 99 ALA A CA 1
ATOM 753 C C . ALA A 1 99 ? -1.314 0.882 -3.209 1.00 93.00 99 ALA A C 1
ATOM 755 O O . ALA A 1 99 ? -0.771 1.707 -2.475 1.00 93.00 99 ALA A O 1
ATOM 756 N N . ASN A 1 100 ? -2.440 0.260 -2.866 1.00 93.62 100 ASN A N 1
ATOM 757 C CA . ASN A 1 100 ? -3.181 0.538 -1.642 1.00 93.62 100 ASN A CA 1
ATOM 758 C C . ASN A 1 100 ? -3.179 -0.694 -0.741 1.00 93.62 100 ASN A C 1
ATOM 760 O O . ASN A 1 100 ? -3.728 -1.732 -1.106 1.00 93.62 100 ASN A O 1
ATOM 764 N N . PHE A 1 101 ? -2.598 -0.558 0.445 1.00 93.00 101 PHE A N 1
ATOM 765 C CA . PHE A 1 101 ? -2.523 -1.595 1.465 1.00 93.00 101 PHE A CA 1
ATOM 766 C C . PHE A 1 101 ? -3.537 -1.275 2.558 1.00 93.00 101 PHE A C 1
ATOM 768 O O . PHE A 1 101 ? -3.493 -0.211 3.175 1.00 93.00 101 PHE A O 1
ATOM 775 N N . VAL A 1 102 ? -4.474 -2.188 2.789 1.00 91.75 102 VAL A N 1
ATOM 776 C CA . VAL A 1 102 ? -5.562 -2.007 3.749 1.00 91.75 102 VAL A CA 1
ATOM 777 C C . VAL A 1 102 ? -5.246 -2.769 5.021 1.00 91.75 102 VAL A C 1
ATOM 779 O O . VAL A 1 102 ? -5.064 -3.990 5.004 1.00 91.75 102 VAL A O 1
ATOM 782 N N . PHE A 1 103 ? -5.257 -2.039 6.131 1.00 89.44 103 PHE A N 1
ATOM 783 C CA . PHE A 1 103 ? -5.085 -2.580 7.465 1.00 89.44 103 PHE A CA 1
ATOM 784 C C . PHE A 1 103 ? -6.380 -2.413 8.252 1.00 89.44 103 PHE A C 1
ATOM 786 O O . PHE A 1 103 ? -6.848 -1.292 8.442 1.00 89.44 103 PHE A O 1
ATOM 793 N N . VAL A 1 104 ? -6.946 -3.513 8.743 1.00 86.88 104 VAL A N 1
ATOM 794 C CA . VAL A 1 104 ? -8.152 -3.518 9.587 1.00 86.88 104 VAL A CA 1
ATOM 795 C C . VAL A 1 104 ? -7.757 -4.011 10.968 1.00 86.88 104 VAL A C 1
ATOM 797 O O . VAL A 1 104 ? -7.098 -5.044 11.080 1.00 86.88 104 VAL A O 1
ATOM 800 N N . ALA A 1 105 ? -8.111 -3.260 12.014 1.00 82.19 105 ALA A N 1
ATOM 801 C CA . ALA A 1 105 ? -7.673 -3.537 13.387 1.00 82.19 105 ALA A CA 1
ATOM 802 C C . ALA A 1 105 ? -6.146 -3.780 13.513 1.00 82.19 105 ALA A C 1
ATOM 804 O O . ALA A 1 105 ? -5.696 -4.642 14.265 1.00 82.19 105 ALA A O 1
ATOM 805 N N . GLY A 1 106 ? -5.342 -3.044 12.732 1.00 76.19 106 GLY A N 1
ATOM 806 C CA . GLY A 1 106 ? -3.876 -3.158 12.715 1.00 76.19 106 GLY A CA 1
ATOM 807 C C . GLY A 1 106 ? -3.316 -4.373 11.963 1.00 76.19 106 GLY A C 1
ATOM 808 O O . GLY A 1 106 ? -2.104 -4.555 11.939 1.00 76.19 106 GLY A O 1
ATOM 809 N N . GLN A 1 107 ? -4.164 -5.196 11.340 1.00 83.06 107 GLN A N 1
ATOM 810 C CA . GLN A 1 107 ? -3.746 -6.351 10.544 1.00 83.06 107 GLN A CA 1
ATOM 811 C C . GLN A 1 107 ? -3.840 -6.044 9.056 1.00 83.06 107 GLN A C 1
ATOM 813 O O . GLN A 1 107 ? -4.866 -5.534 8.607 1.00 83.06 107 GLN A O 1
ATOM 818 N N . PHE A 1 108 ? -2.810 -6.402 8.293 1.00 85.81 108 PHE A N 1
ATOM 819 C CA . PHE A 1 108 ? -2.862 -6.357 6.837 1.00 85.81 108 PHE A CA 1
ATOM 820 C C . PHE A 1 108 ? -3.941 -7.327 6.330 1.00 85.81 108 PHE A C 1
ATOM 822 O O . PHE A 1 108 ? -4.022 -8.468 6.781 1.00 85.81 108 PHE A O 1
ATOM 829 N N . LYS A 1 109 ? -4.840 -6.851 5.463 1.00 88.88 109 LYS A N 1
ATOM 830 C CA . LYS A 1 109 ? -5.970 -7.653 4.958 1.00 88.88 109 LYS A CA 1
ATOM 831 C C . LYS A 1 109 ? -6.048 -7.697 3.449 1.00 88.88 109 LYS A C 1
ATOM 833 O O . LYS A 1 109 ? -6.326 -8.754 2.892 1.00 88.88 109 LYS A O 1
ATOM 838 N N . TYR A 1 110 ? -5.864 -6.551 2.803 1.00 89.69 110 TYR A N 1
ATOM 839 C CA . TYR A 1 110 ? -6.108 -6.424 1.375 1.00 89.69 110 TYR A CA 1
ATOM 840 C C . TYR A 1 110 ? -5.061 -5.549 0.721 1.00 89.69 110 TYR A C 1
ATOM 842 O O . TYR A 1 110 ? -4.571 -4.588 1.314 1.00 89.69 110 TYR A O 1
ATOM 850 N N . VAL A 1 111 ? -4.811 -5.848 -0.546 1.00 92.88 111 VAL A N 1
ATOM 851 C CA . VAL A 1 111 ? -4.068 -4.985 -1.446 1.00 92.88 111 VAL A CA 1
ATOM 852 C C . VAL A 1 111 ? -4.920 -4.695 -2.672 1.00 92.88 111 VAL A C 1
ATOM 854 O O . VAL A 1 111 ? -5.652 -5.567 -3.144 1.00 92.88 111 VAL A O 1
ATOM 857 N N . THR A 1 112 ? -4.835 -3.483 -3.204 1.00 94.00 112 THR A N 1
ATOM 858 C CA . THR A 1 112 ? -5.462 -3.148 -4.483 1.00 94.00 112 THR A CA 1
ATOM 859 C C . THR A 1 112 ? -4.598 -2.190 -5.289 1.00 94.00 112 THR A C 1
ATOM 861 O O . THR A 1 112 ? -3.875 -1.369 -4.720 1.00 94.00 112 THR A O 1
ATOM 864 N N . LEU A 1 113 ? -4.682 -2.311 -6.615 1.00 94.00 113 LEU A N 1
ATOM 865 C CA . LEU A 1 113 ? -4.086 -1.376 -7.560 1.00 94.00 113 LEU A CA 1
ATOM 866 C C . LEU A 1 113 ? -5.187 -0.480 -8.121 1.00 94.00 113 LEU A C 1
ATOM 868 O O . LEU A 1 113 ? -6.196 -0.982 -8.621 1.00 94.00 113 LEU A O 1
ATOM 872 N N . SER A 1 114 ? -4.993 0.832 -8.058 1.00 92.38 114 SER A N 1
ATOM 873 C CA . SER A 1 114 ? -5.938 1.809 -8.601 1.00 92.38 114 SER A CA 1
ATOM 874 C C . SER A 1 114 ? -5.244 2.775 -9.545 1.00 92.38 114 SER A C 1
ATOM 876 O O . SER A 1 114 ? -4.065 3.075 -9.394 1.00 92.38 114 SER A O 1
ATOM 878 N N . SER A 1 115 ? -5.981 3.280 -10.529 1.00 86.56 115 SER A N 1
ATOM 879 C CA . SER A 1 115 ? -5.536 4.462 -11.268 1.00 86.56 115 SER A CA 1
ATOM 880 C C . SER A 1 115 ? -5.522 5.667 -10.321 1.00 86.56 115 SER A C 1
ATOM 882 O O . SER A 1 115 ? -6.430 5.774 -9.492 1.00 86.56 115 SER A O 1
ATOM 884 N N . SER A 1 116 ? -4.494 6.512 -10.431 1.00 62.94 116 SER A N 1
ATOM 885 C CA . SER A 1 116 ? -4.333 7.741 -9.638 1.00 62.94 116 SER A CA 1
ATOM 886 C C . SER A 1 116 ? -5.429 8.769 -9.905 1.00 62.94 116 SER A C 1
ATOM 888 O O . SER A 1 116 ? -5.767 8.921 -11.106 1.00 62.94 116 SER A O 1
#

Secondary structure (DSSP, 8-state):
--GGGSHHHHTTTTT-SS-----TTS--SS----SSS---PEEHHHHHHHHHT--TTTHHHHH---SEEEEEE-TTS-EEEEEEEEEEEEEETTEEEEEEEEEETTEEEEEEEE--

Mean predicted aligned error: 11.75 Å